Protein AF-A0A644Y8Z2-F1 (afdb_monomer)

Structure (mmCIF, N/CA/C/O backbone):
data_AF-A0A644Y8Z2-F1
#
_entry.id   AF-A0A644Y8Z2-F1
#
loop_
_atom_site.group_PDB
_atom_site.id
_atom_site.type_symbol
_atom_site.label_atom_id
_atom_site.label_alt_id
_atom_site.label_comp_id
_atom_site.label_asym_id
_atom_site.label_entity_id
_atom_site.label_seq_id
_atom_site.pdbx_PDB_ins_code
_atom_site.Cartn_x
_atom_site.Cartn_y
_atom_site.Cartn_z
_atom_site.occupancy
_atom_site.B_iso_or_equiv
_atom_site.auth_seq_id
_atom_site.auth_comp_id
_atom_site.auth_asym_id
_atom_site.auth_atom_id
_atom_site.pdbx_PDB_model_num
ATOM 1 N N . MET A 1 1 ? 24.576 8.712 -40.848 1.00 61.84 1 MET A N 1
ATOM 2 C CA . MET A 1 1 ? 24.539 7.657 -39.809 1.00 61.84 1 MET A CA 1
ATOM 3 C C . MET A 1 1 ? 24.277 6.336 -40.510 1.00 61.84 1 MET A C 1
ATOM 5 O O . MET A 1 1 ? 23.366 6.281 -41.325 1.00 61.84 1 MET A O 1
ATOM 9 N N . ASN A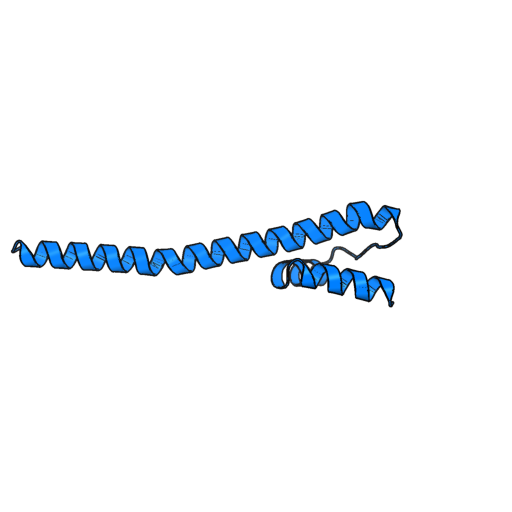 1 2 ? 25.106 5.320 -40.274 1.00 85.38 2 ASN A N 1
ATOM 10 C CA . ASN A 1 2 ? 24.985 4.021 -40.947 1.00 85.38 2 ASN A CA 1
ATOM 11 C C . ASN A 1 2 ? 23.740 3.280 -40.432 1.00 85.38 2 ASN A C 1
ATOM 13 O O . ASN A 1 2 ? 23.409 3.424 -39.257 1.00 85.38 2 ASN A O 1
ATOM 17 N N . LEU A 1 3 ? 23.091 2.467 -41.275 1.00 80.75 3 LEU A N 1
ATOM 18 C CA . LEU A 1 3 ? 21.868 1.714 -40.940 1.00 80.75 3 LEU A CA 1
ATOM 19 C C . LEU A 1 3 ? 21.989 0.947 -39.608 1.00 80.75 3 LEU A C 1
ATOM 21 O O . LEU A 1 3 ? 21.075 0.960 -38.788 1.00 80.75 3 LEU A O 1
ATOM 25 N N . THR A 1 4 ? 23.161 0.365 -39.346 1.00 84.88 4 THR A N 1
ATOM 26 C CA . THR A 1 4 ? 23.498 -0.337 -38.100 1.00 84.88 4 THR A CA 1
ATOM 27 C C . THR A 1 4 ? 23.463 0.576 -36.871 1.00 84.88 4 THR A C 1
ATOM 29 O O . THR A 1 4 ? 22.980 0.176 -35.816 1.00 84.88 4 THR A O 1
ATOM 32 N N . GLY A 1 5 ? 23.934 1.819 -37.005 1.00 86.38 5 GLY A N 1
ATOM 33 C CA . GLY A 1 5 ? 23.904 2.813 -35.930 1.00 86.38 5 GLY A CA 1
ATOM 34 C C . GLY A 1 5 ? 22.482 3.267 -35.604 1.00 86.38 5 GLY A C 1
ATOM 35 O O . GLY A 1 5 ? 22.143 3.428 -34.435 1.00 86.38 5 GLY A O 1
ATOM 36 N N . THR A 1 6 ? 21.624 3.402 -36.618 1.00 86.75 6 THR A N 1
ATOM 37 C CA . THR A 1 6 ? 20.210 3.752 -36.427 1.00 86.75 6 THR A CA 1
ATOM 38 C C . THR A 1 6 ? 19.445 2.630 -35.718 1.00 86.75 6 THR A C 1
ATOM 40 O O . THR A 1 6 ? 18.668 2.904 -34.806 1.00 86.75 6 THR A O 1
ATOM 43 N N . LEU A 1 7 ? 19.707 1.365 -36.070 1.00 88.12 7 LEU A N 1
ATOM 44 C CA . LEU A 1 7 ? 19.090 0.196 -35.426 1.00 88.12 7 LEU A CA 1
ATOM 45 C C . LEU A 1 7 ? 19.474 0.065 -33.945 1.00 88.12 7 LEU A C 1
ATOM 47 O O . LEU A 1 7 ? 18.609 -0.189 -33.107 1.00 88.12 7 LEU A O 1
ATOM 51 N N . LEU A 1 8 ? 20.748 0.288 -33.605 1.00 89.56 8 LEU A N 1
ATOM 52 C CA . LEU A 1 8 ? 21.216 0.258 -32.214 1.00 89.56 8 LEU A CA 1
ATOM 53 C C . LEU A 1 8 ? 20.564 1.352 -31.360 1.00 89.56 8 LEU A C 1
ATOM 55 O O . LEU A 1 8 ? 20.207 1.109 -30.209 1.00 89.56 8 LEU A O 1
ATOM 59 N N . LEU A 1 9 ? 20.363 2.540 -31.932 1.00 90.12 9 LEU A N 1
ATOM 60 C CA . LEU A 1 9 ? 19.741 3.666 -31.238 1.00 90.12 9 LEU A CA 1
ATOM 61 C C . LEU A 1 9 ? 18.257 3.388 -30.949 1.00 90.12 9 LEU A C 1
ATOM 63 O O . LEU A 1 9 ? 17.795 3.597 -29.829 1.00 90.12 9 LEU A O 1
ATOM 67 N N . ILE A 1 10 ? 17.530 2.821 -31.917 1.00 89.88 10 ILE A N 1
ATOM 68 C CA . ILE A 1 10 ? 16.135 2.389 -31.733 1.00 89.88 10 ILE A CA 1
ATOM 69 C C . ILE A 1 10 ? 16.039 1.313 -30.641 1.00 89.88 10 ILE A C 1
ATOM 71 O O . ILE A 1 10 ? 15.195 1.417 -29.751 1.00 89.88 10 ILE A O 1
ATOM 75 N N . ALA A 1 11 ? 16.928 0.315 -30.657 1.00 88.44 11 ALA A N 1
ATOM 76 C CA . ALA A 1 11 ? 16.958 -0.731 -29.635 1.00 88.44 11 ALA A CA 1
ATOM 77 C C . ALA A 1 11 ? 17.210 -0.161 -28.227 1.00 88.44 11 ALA A C 1
ATOM 79 O O . ALA A 1 11 ? 16.510 -0.526 -27.283 1.00 88.44 11 ALA A O 1
ATOM 80 N N . ALA A 1 12 ? 18.149 0.780 -28.087 1.00 88.38 12 ALA A N 1
ATOM 81 C CA . ALA A 1 12 ? 18.447 1.433 -26.814 1.00 88.38 12 ALA A CA 1
ATOM 82 C C . ALA A 1 12 ? 17.244 2.219 -26.260 1.00 88.38 12 ALA A C 1
ATOM 84 O O . ALA A 1 12 ? 16.941 2.127 -25.069 1.00 88.38 12 ALA A O 1
ATOM 85 N N . VAL A 1 13 ? 16.517 2.941 -27.120 1.00 90.19 13 VAL A N 1
ATOM 86 C CA . VAL A 1 13 ? 15.309 3.686 -26.728 1.00 90.19 13 VAL A CA 1
ATOM 87 C C . VAL A 1 13 ? 14.199 2.739 -26.270 1.00 90.19 13 VAL A C 1
ATOM 89 O O . VAL A 1 13 ? 13.600 2.966 -25.220 1.00 90.19 13 VAL A O 1
ATOM 92 N N . ILE A 1 14 ? 13.953 1.649 -27.003 1.00 87.50 14 ILE A N 1
ATOM 93 C CA . ILE A 1 14 ? 12.931 0.657 -26.635 1.00 87.50 14 ILE A CA 1
ATOM 94 C C . ILE A 1 14 ? 13.255 0.034 -25.274 1.00 87.50 14 ILE A C 1
ATOM 96 O O . ILE A 1 14 ? 12.380 -0.041 -24.412 1.00 87.50 14 ILE A O 1
ATOM 100 N N . VAL A 1 15 ? 14.510 -0.364 -25.046 1.00 88.12 15 VAL A N 1
ATOM 101 C CA . VAL A 1 15 ? 14.939 -0.928 -23.758 1.00 88.12 15 VAL A CA 1
ATOM 102 C C . VAL A 1 15 ? 14.759 0.089 -22.632 1.00 88.12 15 VAL A C 1
ATOM 104 O O . VAL A 1 15 ? 14.205 -0.266 -21.593 1.00 88.12 15 VAL A O 1
ATOM 107 N N . GLY A 1 16 ? 15.141 1.352 -22.842 1.00 84.44 16 GLY A N 1
ATOM 108 C CA . GLY A 1 16 ? 14.950 2.420 -21.856 1.00 84.44 16 GLY A CA 1
ATOM 109 C C . GLY A 1 16 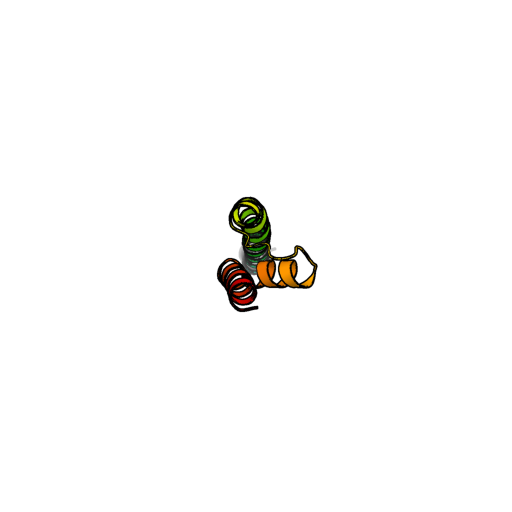? 13.481 2.620 -21.467 1.00 84.44 16 GLY A C 1
ATOM 110 O O . GLY A 1 16 ? 13.150 2.669 -20.281 1.00 84.44 16 GLY A O 1
ATOM 111 N N . VAL A 1 17 ? 12.578 2.652 -2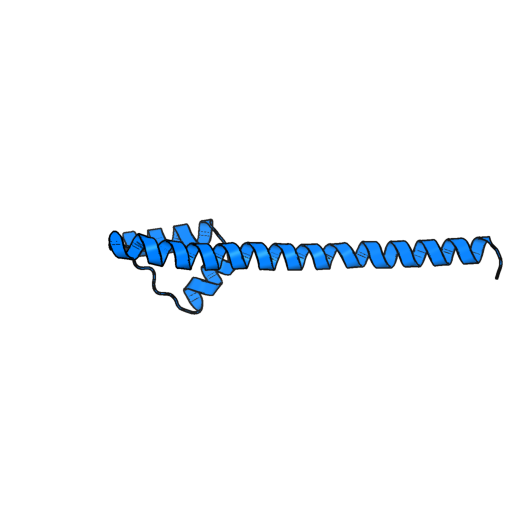2.451 1.00 83.88 17 VAL A N 1
ATOM 112 C CA . VAL A 1 17 ? 11.132 2.815 -22.222 1.00 83.88 17 VAL A CA 1
ATOM 113 C C . VAL A 1 17 ? 10.535 1.601 -21.507 1.00 83.88 17 VAL A C 1
ATOM 115 O O . VAL A 1 17 ? 9.765 1.755 -20.555 1.00 83.88 17 VAL A O 1
ATOM 118 N N . VAL A 1 18 ? 10.899 0.382 -21.913 1.00 83.06 18 VAL A N 1
ATOM 119 C CA . VAL A 1 18 ? 10.404 -0.853 -21.283 1.00 83.06 18 VAL A CA 1
ATOM 120 C C . VAL A 1 18 ? 10.887 -0.964 -19.837 1.00 83.06 18 VAL A C 1
ATOM 122 O O . VAL A 1 18 ? 10.109 -1.347 -18.959 1.00 83.06 18 VAL A O 1
ATOM 125 N N . LEU A 1 19 ? 12.139 -0.586 -19.565 1.00 81.38 19 LEU A N 1
ATOM 126 C CA . LEU A 1 19 ? 12.707 -0.617 -18.220 1.00 81.38 19 LEU A CA 1
ATOM 127 C C . LEU A 1 19 ? 11.991 0.368 -17.286 1.00 81.38 19 LEU A C 1
ATOM 129 O O . LEU A 1 19 ? 11.699 0.016 -16.145 1.00 81.38 19 LEU A O 1
ATOM 133 N N . LEU A 1 20 ? 11.628 1.553 -17.788 1.00 78.94 20 LEU A N 1
ATOM 134 C CA . LEU A 1 20 ? 10.907 2.578 -17.027 1.00 78.94 20 LEU A CA 1
ATOM 135 C C . LEU A 1 20 ? 9.403 2.285 -16.871 1.00 78.94 20 LEU A C 1
ATOM 137 O O . LEU A 1 20 ? 8.776 2.711 -15.902 1.00 78.94 20 LEU A O 1
ATOM 141 N N . SER A 1 21 ? 8.816 1.497 -17.771 1.00 80.06 21 SER A N 1
ATOM 142 C CA . SER A 1 21 ? 7.397 1.121 -17.702 1.00 80.06 21 SER A CA 1
ATOM 143 C C . SER A 1 21 ? 7.086 0.184 -16.527 1.00 80.06 21 SER A C 1
ATOM 145 O O . SER A 1 21 ? 5.998 0.233 -15.950 1.00 80.06 21 SER A O 1
ATOM 147 N N . ARG A 1 22 ? 8.045 -0.662 -16.130 1.00 81.62 22 ARG A N 1
ATOM 148 C CA . ARG A 1 22 ? 7.884 -1.616 -15.019 1.00 81.62 22 ARG A CA 1
ATOM 149 C C . ARG A 1 22 ? 7.679 -0.961 -13.643 1.00 81.62 22 ARG A C 1
ATOM 151 O O . ARG A 1 22 ? 6.716 -1.349 -12.976 1.00 81.62 22 ARG A O 1
ATOM 158 N N . PRO A 1 23 ? 8.504 0.007 -13.189 1.00 81.56 23 PRO A N 1
ATOM 159 C CA . PRO A 1 23 ? 8.296 0.656 -11.895 1.00 81.56 23 PRO A CA 1
ATOM 160 C C . PRO A 1 23 ? 6.994 1.463 -11.855 1.00 81.56 23 PRO A C 1
ATOM 162 O O . PRO A 1 23 ? 6.295 1.425 -10.845 1.00 81.56 23 PRO A O 1
ATOM 165 N N . LEU A 1 24 ? 6.600 2.110 -12.957 1.00 84.62 24 LEU A N 1
ATOM 166 C CA . LEU A 1 24 ? 5.342 2.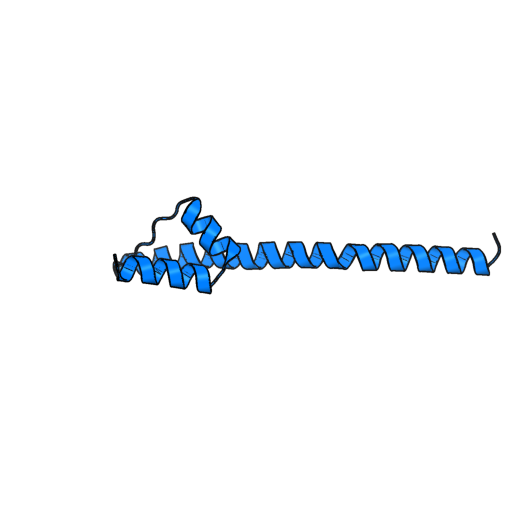859 -13.021 1.00 84.62 24 LEU A CA 1
ATOM 167 C C . LEU A 1 24 ? 4.124 1.955 -12.774 1.00 84.62 24 LEU A C 1
ATOM 169 O O . LEU A 1 24 ? 3.251 2.281 -11.969 1.00 84.62 24 LEU A O 1
ATOM 173 N N . GLN A 1 25 ? 4.095 0.775 -13.401 1.00 87.50 25 GLN A N 1
ATOM 174 C CA . GLN A 1 25 ? 3.041 -0.214 -13.160 1.00 87.50 25 GLN A CA 1
ATOM 175 C C . GLN A 1 25 ? 3.051 -0.750 -11.723 1.00 87.50 25 GLN A C 1
ATOM 177 O O . GLN A 1 25 ? 1.990 -1.069 -11.185 1.00 87.50 25 GLN A O 1
ATOM 182 N N . ALA A 1 26 ? 4.223 -0.859 -11.093 1.00 86.50 26 ALA A N 1
ATOM 183 C CA . ALA A 1 26 ? 4.331 -1.286 -9.702 1.00 86.50 26 ALA A CA 1
ATOM 184 C C . ALA A 1 26 ? 3.734 -0.244 -8.743 1.00 86.50 26 ALA A C 1
ATOM 186 O O . ALA A 1 26 ? 2.949 -0.613 -7.869 1.00 86.50 26 ALA A O 1
ATOM 187 N N . VAL A 1 27 ? 4.026 1.044 -8.948 1.00 86.56 27 VAL A N 1
ATOM 188 C CA . VAL A 1 27 ? 3.452 2.141 -8.150 1.00 86.56 27 VAL A CA 1
ATOM 189 C C . VAL A 1 27 ? 1.937 2.215 -8.336 1.00 86.56 27 VAL A C 1
ATOM 191 O O . VAL A 1 27 ? 1.207 2.253 -7.351 1.00 86.56 27 VAL A O 1
ATOM 194 N N . LEU A 1 28 ? 1.442 2.141 -9.576 1.00 87.12 28 LEU A N 1
ATOM 195 C CA . LEU A 1 28 ? 0.002 2.100 -9.859 1.00 87.12 28 LEU A CA 1
ATOM 196 C C . LEU A 1 28 ? -0.690 0.933 -9.144 1.00 87.12 28 LEU A C 1
ATOM 198 O O . LEU A 1 28 ? -1.724 1.124 -8.507 1.00 87.12 28 LEU A O 1
ATOM 202 N N . LYS A 1 29 ? -0.102 -0.269 -9.186 1.00 88.50 29 LYS A N 1
ATOM 203 C CA . LYS A 1 29 ? -0.624 -1.436 -8.457 1.00 88.50 29 LYS A CA 1
ATOM 204 C 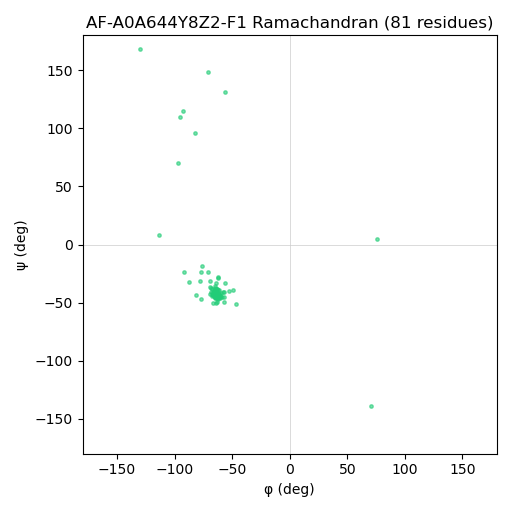C . LYS A 1 29 ? -0.593 -1.235 -6.942 1.00 88.50 29 LYS A C 1
ATOM 206 O O . LYS A 1 29 ? -1.527 -1.666 -6.272 1.00 88.50 29 LYS A O 1
ATOM 211 N N . ALA A 1 30 ? 0.446 -0.601 -6.399 1.00 86.12 30 ALA A N 1
ATOM 212 C CA . ALA A 1 30 ? 0.543 -0.303 -4.971 1.00 86.12 30 ALA A CA 1
ATOM 213 C C . ALA A 1 30 ? -0.544 0.687 -4.527 1.00 86.12 30 ALA A C 1
ATOM 215 O O . ALA A 1 30 ? -1.245 0.420 -3.554 1.00 86.12 30 ALA A O 1
ATOM 216 N N . ILE A 1 31 ? -0.753 1.765 -5.289 1.00 87.81 31 ILE A N 1
ATOM 217 C CA . ILE A 1 31 ? -1.822 2.741 -5.036 1.00 87.81 31 ILE A CA 1
ATOM 218 C C . ILE A 1 31 ? -3.188 2.059 -5.101 1.00 87.81 31 ILE A C 1
ATOM 220 O O . ILE A 1 31 ? -4.009 2.263 -4.213 1.00 87.81 31 ILE A O 1
ATOM 224 N N . LEU A 1 32 ? -3.428 1.207 -6.101 1.00 89.31 32 LEU A N 1
ATOM 225 C CA . LEU A 1 32 ? -4.708 0.513 -6.251 1.00 89.31 32 LEU A CA 1
ATOM 226 C C . LEU A 1 32 ? -4.985 -0.446 -5.081 1.00 89.31 32 LEU A C 1
ATOM 228 O O . LEU A 1 32 ? -6.100 -0.495 -4.568 1.00 89.31 32 LEU A O 1
ATOM 232 N N . ARG A 1 33 ? -3.963 -1.178 -4.618 1.00 88.56 33 ARG A N 1
ATOM 233 C CA . ARG A 1 33 ? -4.058 -2.042 -3.429 1.00 88.56 33 ARG A CA 1
ATOM 234 C C . ARG A 1 33 ? -4.330 -1.235 -2.162 1.00 88.56 33 ARG A C 1
ATOM 236 O O . ARG A 1 33 ? -5.169 -1.644 -1.364 1.00 88.56 33 ARG A O 1
ATOM 243 N N . GLY A 1 34 ? -3.674 -0.087 -2.004 1.00 87.19 34 GLY A N 1
ATOM 244 C CA . GLY A 1 34 ? -3.915 0.787 -0.863 1.00 87.19 34 GLY A CA 1
ATOM 245 C C . GLY A 1 34 ? -5.293 1.432 -0.888 1.00 87.19 34 GLY A C 1
ATOM 246 O O . GLY A 1 34 ? -5.980 1.439 0.128 1.00 87.19 34 GLY A O 1
ATOM 247 N N . ALA A 1 35 ? -5.759 1.865 -2.057 1.00 90.44 35 ALA A N 1
ATOM 248 C CA . ALA A 1 35 ? -7.115 2.369 -2.240 1.00 90.44 35 ALA A CA 1
ATOM 249 C C . ALA A 1 35 ? -8.168 1.308 -1.887 1.00 90.44 35 ALA A C 1
ATOM 251 O O . ALA A 1 35 ? -9.130 1.625 -1.196 1.00 90.44 35 ALA A O 1
ATOM 252 N N . LEU A 1 36 ? -7.962 0.045 -2.284 1.00 89.62 36 LEU A N 1
ATOM 253 C CA . LEU A 1 36 ? -8.827 -1.073 -1.884 1.00 89.62 36 LEU A CA 1
ATOM 254 C C . LEU A 1 36 ? -8.830 -1.291 -0.366 1.00 89.62 36 LEU A C 1
ATOM 256 O O . LEU A 1 36 ? -9.881 -1.556 0.210 1.00 89.62 36 LEU A O 1
ATOM 260 N N . GLY A 1 37 ? -7.677 -1.149 0.289 1.00 88.12 37 GLY A N 1
ATOM 261 C CA . GLY A 1 37 ? -7.563 -1.210 1.744 1.00 88.12 37 GLY A CA 1
ATOM 262 C C . GLY A 1 37 ? -8.348 -0.105 2.454 1.00 88.12 37 GLY A C 1
ATOM 263 O O . GLY A 1 37 ? -9.129 -0.364 3.367 1.00 88.12 37 GLY A O 1
ATOM 264 N N . ILE A 1 38 ? -8.210 1.135 1.991 1.00 88.62 38 ILE A N 1
ATOM 265 C CA . ILE A 1 38 ? -8.975 2.271 2.521 1.00 88.62 38 ILE A CA 1
ATOM 266 C C . ILE A 1 38 ? -10.472 2.061 2.270 1.00 88.62 38 ILE A C 1
ATOM 268 O O . ILE A 1 38 ? -11.268 2.157 3.200 1.00 88.62 38 ILE A O 1
ATOM 272 N N . ALA A 1 39 ? -10.858 1.715 1.040 1.00 91.06 39 ALA A N 1
ATOM 273 C CA . ALA A 1 39 ? -12.247 1.447 0.679 1.00 91.06 39 ALA A CA 1
ATOM 274 C C . ALA A 1 39 ? -12.853 0.332 1.543 1.00 91.06 39 ALA A C 1
ATOM 276 O O . ALA A 1 39 ? -13.979 0.464 2.015 1.00 91.06 39 ALA A O 1
ATOM 277 N N . GLY A 1 40 ? -12.093 -0.731 1.812 1.00 88.62 40 GLY A N 1
ATOM 278 C CA . GLY A 1 40 ? -12.512 -1.810 2.697 1.00 88.62 40 GLY A CA 1
ATOM 279 C C . GLY A 1 40 ? -12.686 -1.363 4.150 1.00 88.62 40 GLY A C 1
ATOM 280 O O . GLY A 1 40 ? -13.639 -1.788 4.794 1.00 88.62 40 GLY A O 1
ATOM 281 N N . LEU A 1 41 ? -11.842 -0.462 4.662 1.00 88.81 41 LEU A N 1
ATOM 282 C CA . LEU A 1 41 ? -12.007 0.111 6.003 1.00 88.81 41 LEU A CA 1
ATOM 283 C C . LEU A 1 41 ? -13.272 0.977 6.111 1.00 88.81 41 LEU A C 1
ATOM 285 O O . LEU A 1 41 ? -13.993 0.898 7.106 1.00 88.81 41 LEU A O 1
ATOM 289 N N . PHE A 1 42 ? -13.577 1.764 5.077 1.00 88.12 42 PHE A N 1
ATOM 290 C CA . PHE A 1 42 ? -14.828 2.523 4.995 1.00 88.12 42 PHE A CA 1
ATOM 291 C C . PHE A 1 42 ? -16.051 1.605 4.900 1.00 88.12 42 PHE A C 1
ATOM 293 O O . PHE A 1 42 ? -17.026 1.809 5.621 1.00 88.12 42 PHE A O 1
ATOM 300 N N . ALA A 1 43 ? -15.988 0.568 4.062 1.00 88.12 43 ALA A N 1
ATOM 301 C CA . ALA A 1 43 ? -17.054 -0.422 3.936 1.00 88.12 43 ALA A CA 1
ATOM 302 C C . ALA A 1 43 ? -17.291 -1.168 5.258 1.00 88.12 43 ALA A C 1
ATOM 304 O O . ALA A 1 43 ? -18.438 -1.339 5.674 1.00 88.12 43 ALA A O 1
ATOM 305 N N . LEU A 1 44 ? -16.214 -1.550 5.953 1.00 86.94 44 LEU A N 1
ATOM 306 C CA . LEU A 1 44 ? -16.293 -2.194 7.259 1.00 86.94 44 LEU A CA 1
ATOM 307 C C . LEU A 1 44 ? -16.922 -1.264 8.292 1.00 86.94 44 LEU A C 1
ATOM 309 O O . LEU A 1 44 ? -17.741 -1.729 9.066 1.00 86.94 44 LEU A O 1
ATOM 313 N N . ASN A 1 45 ? -16.635 0.038 8.274 1.00 88.19 45 ASN A N 1
ATOM 314 C CA . ASN A 1 45 ? -17.340 0.989 9.135 1.00 88.19 45 ASN A CA 1
ATOM 315 C C . ASN A 1 45 ? -18.828 1.092 8.817 1.00 88.19 45 ASN A C 1
ATOM 317 O O . ASN A 1 45 ? -19.646 1.068 9.735 1.00 88.19 45 ASN A O 1
ATOM 321 N N . LEU A 1 46 ? -19.188 1.201 7.535 1.00 85.94 46 LEU A N 1
ATOM 322 C CA . LEU A 1 46 ? -20.586 1.316 7.120 1.00 85.94 46 LEU A CA 1
ATOM 323 C C . LEU A 1 46 ? -21.410 0.128 7.628 1.00 85.94 46 LEU A C 1
ATOM 325 O O . LEU A 1 46 ? -22.465 0.310 8.232 1.00 85.94 46 LEU A O 1
ATOM 329 N N . VAL A 1 47 ? -20.913 -1.090 7.410 1.00 84.62 47 VAL A N 1
ATOM 330 C CA . VAL A 1 47 ? -21.605 -2.318 7.821 1.00 84.62 47 VAL A CA 1
ATOM 331 C C . VAL A 1 47 ? -21.444 -2.553 9.322 1.00 84.62 47 VAL A C 1
ATOM 333 O O . VAL A 1 47 ? -22.420 -2.790 10.024 1.00 84.62 47 VAL A O 1
ATOM 336 N N . GLY A 1 48 ? -20.225 -2.424 9.837 1.00 78.69 48 GLY A N 1
ATOM 337 C CA . GLY A 1 48 ? -19.847 -2.679 11.225 1.00 78.69 48 GLY A CA 1
ATOM 338 C C . GLY A 1 48 ? -20.549 -1.776 12.232 1.00 78.69 48 GLY A C 1
ATOM 339 O O . GLY A 1 48 ? -20.850 -2.237 13.328 1.00 78.69 48 GLY A O 1
ATOM 340 N N . THR A 1 49 ? -20.938 -0.555 11.850 1.00 78.81 49 THR A N 1
ATOM 341 C CA . THR A 1 49 ? -21.784 0.312 12.694 1.00 78.81 49 THR A CA 1
ATOM 342 C C . THR A 1 49 ? -23.097 -0.370 13.095 1.00 78.81 49 THR A C 1
ATOM 344 O O . THR A 1 49 ? -23.557 -0.191 14.218 1.00 78.81 49 THR A O 1
ATOM 347 N N . HIS A 1 50 ? -23.663 -1.226 12.239 1.00 77.94 50 HIS A N 1
ATOM 348 C CA . HIS A 1 50 ? -24.905 -1.957 12.521 1.00 77.94 50 HIS A CA 1
ATOM 349 C C . HIS A 1 50 ? -24.699 -3.142 13.479 1.00 77.94 50 HIS A C 1
ATOM 351 O O . HIS A 1 50 ? -25.658 -3.637 14.063 1.00 77.94 50 HIS A O 1
ATOM 357 N N . VAL A 1 51 ? -23.454 -3.597 13.639 1.00 74.75 51 VAL A N 1
ATOM 358 C CA . VAL A 1 51 ? -23.070 -4.774 14.439 1.00 74.75 51 VAL A CA 1
ATOM 359 C C . VAL A 1 51 ? -22.230 -4.375 15.666 1.00 74.75 51 VAL A C 1
ATOM 361 O O . VAL A 1 51 ? -21.678 -5.229 16.349 1.00 74.75 51 VAL A O 1
ATOM 364 N N . GLY A 1 52 ? -22.096 -3.070 15.945 1.00 72.75 52 GLY A N 1
ATOM 365 C CA . GLY A 1 52 ? -21.269 -2.532 17.036 1.00 72.75 52 GLY A CA 1
ATOM 366 C C . GLY A 1 52 ? -19.755 -2.552 16.773 1.00 72.75 52 GLY A C 1
ATOM 367 O O . GLY A 1 52 ? -18.969 -2.176 17.640 1.00 72.75 52 GLY A O 1
ATOM 368 N N . LEU A 1 53 ? -19.327 -2.945 15.572 1.00 73.56 53 LEU A N 1
ATOM 369 C CA . LEU A 1 53 ? -17.928 -3.096 15.177 1.00 73.56 53 LEU A CA 1
ATOM 370 C C . LEU A 1 53 ? -17.444 -1.840 14.435 1.00 73.56 53 LEU A C 1
ATOM 372 O O . LEU A 1 53 ? -17.244 -1.829 13.222 1.00 73.56 53 LEU A O 1
ATOM 376 N N . VAL A 1 54 ? -17.300 -0.748 15.189 1.00 77.00 54 VAL A N 1
ATOM 377 C CA . VAL A 1 54 ? -16.845 0.559 14.686 1.00 77.00 54 VAL A CA 1
ATOM 378 C C . VAL A 1 54 ? -15.336 0.689 14.900 1.00 77.00 54 VAL A C 1
ATOM 380 O O . VAL A 1 54 ? -14.870 0.822 16.035 1.00 77.00 54 VAL A O 1
ATOM 383 N N . VAL A 1 55 ? -14.568 0.655 13.811 1.00 80.31 55 VAL A N 1
ATOM 384 C CA . VAL A 1 55 ? -13.120 0.926 13.804 1.00 80.31 55 VAL A CA 1
ATOM 385 C C . VAL A 1 55 ? -12.927 2.412 13.509 1.00 80.31 55 VAL A C 1
ATOM 387 O O . VAL A 1 55 ? -13.284 2.854 12.431 1.00 80.31 55 VAL A O 1
ATOM 390 N N . GLY A 1 56 ? -12.390 3.225 14.418 1.00 80.94 56 GLY A N 1
ATOM 391 C CA . GLY A 1 56 ? -12.280 4.673 14.164 1.00 80.94 56 GLY A CA 1
ATOM 392 C C . GLY A 1 56 ? -11.507 5.001 12.874 1.00 80.94 56 GLY A C 1
ATOM 393 O O . GLY A 1 56 ? -10.417 4.476 12.675 1.00 80.94 56 GLY A O 1
ATOM 394 N N . VAL A 1 57 ? -12.045 5.876 12.012 1.00 85.12 57 VAL A N 1
ATOM 395 C CA . VAL A 1 57 ? -11.356 6.342 10.793 1.00 85.12 57 VAL A CA 1
ATOM 396 C C . VAL A 1 57 ? -10.391 7.465 11.164 1.00 85.12 57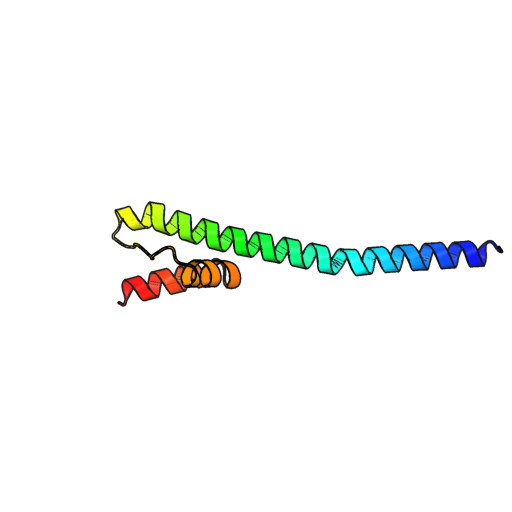 VAL A C 1
ATOM 398 O O . VAL A 1 57 ? -10.771 8.625 11.285 1.00 85.12 57 VAL A O 1
ATOM 401 N N . ASN A 1 58 ? -9.128 7.112 11.374 1.00 88.12 58 ASN A N 1
ATOM 402 C CA . ASN A 1 58 ? -8.047 8.052 11.664 1.00 88.12 58 ASN A CA 1
ATOM 403 C C . ASN A 1 58 ? -6.833 7.802 10.758 1.00 88.12 58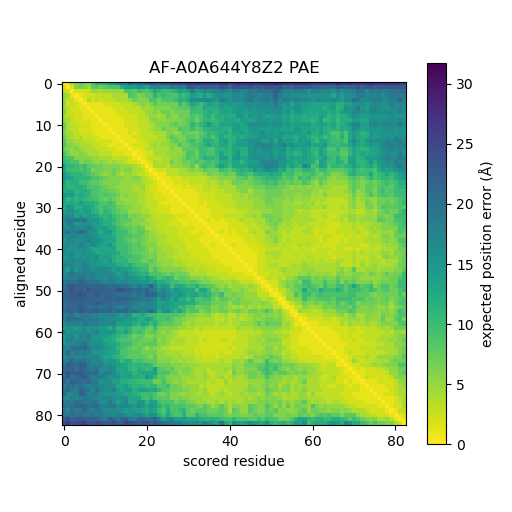 ASN A C 1
ATOM 405 O O . ASN A 1 58 ? -6.730 6.757 10.113 1.00 88.12 58 ASN A O 1
ATOM 409 N N . THR A 1 59 ? -5.878 8.730 10.751 1.00 84.75 59 THR A N 1
ATOM 410 C CA . THR A 1 59 ? -4.675 8.644 9.909 1.00 84.75 59 THR A CA 1
ATOM 411 C C . THR A 1 59 ? -3.922 7.321 10.083 1.00 84.75 59 THR A C 1
ATOM 413 O O . THR A 1 59 ? -3.501 6.729 9.094 1.00 84.75 59 THR A O 1
ATOM 416 N N . ILE A 1 60 ? -3.806 6.803 11.311 1.00 86.12 60 ILE A N 1
ATOM 417 C CA . ILE A 1 60 ? -3.109 5.540 11.601 1.00 86.12 60 ILE A CA 1
ATOM 418 C C . ILE A 1 60 ? -3.864 4.356 10.987 1.00 86.12 60 ILE A C 1
ATOM 420 O O . ILE A 1 60 ? -3.277 3.558 10.263 1.00 86.12 60 ILE A O 1
ATOM 424 N N . THR A 1 61 ? -5.170 4.246 11.220 1.00 89.06 61 THR A N 1
ATOM 425 C CA . THR A 1 61 ? -6.004 3.146 10.702 1.00 89.06 61 THR A CA 1
ATOM 426 C C . THR A 1 61 ? -6.083 3.149 9.177 1.00 89.06 61 THR A C 1
ATOM 428 O O . THR A 1 61 ? -5.965 2.093 8.560 1.00 89.06 61 THR A O 1
ATOM 431 N N . VAL A 1 62 ? -6.183 4.330 8.560 1.00 87.94 62 VAL A N 1
ATOM 432 C CA . VAL A 1 62 ? -6.186 4.508 7.104 1.00 87.94 62 VAL A CA 1
ATOM 433 C C . VAL A 1 62 ? -4.840 4.103 6.513 1.00 87.94 62 VAL A C 1
ATOM 435 O O . VAL A 1 62 ? -4.822 3.363 5.536 1.00 87.94 62 VAL A O 1
ATOM 438 N N . LEU A 1 63 ? -3.717 4.508 7.115 1.00 88.12 63 LEU A N 1
ATOM 439 C CA . LEU A 1 63 ? -2.386 4.073 6.676 1.00 88.12 63 LEU A CA 1
ATOM 440 C C . LEU A 1 63 ? -2.196 2.566 6.848 1.00 88.12 63 LEU A C 1
ATOM 442 O O . LEU A 1 63 ? -1.682 1.909 5.949 1.00 88.12 63 LEU A O 1
ATOM 446 N N . THR A 1 64 ? -2.654 2.002 7.964 1.00 87.25 64 THR A N 1
ATOM 447 C CA . THR A 1 64 ? -2.569 0.558 8.222 1.00 87.25 64 THR A CA 1
ATOM 448 C C . THR A 1 64 ? -3.368 -0.221 7.178 1.00 87.25 64 THR A C 1
ATOM 450 O O . THR A 1 64 ? -2.851 -1.163 6.581 1.00 87.25 64 THR A O 1
ATOM 453 N N . ALA A 1 65 ? -4.598 0.208 6.886 1.00 89.38 65 ALA A N 1
ATOM 454 C CA . ALA A 1 65 ? -5.431 -0.399 5.857 1.00 89.38 65 ALA A CA 1
ATOM 455 C C . ALA A 1 65 ? -4.868 -0.181 4.446 1.00 89.38 65 ALA A C 1
ATOM 457 O O . ALA A 1 65 ? -4.897 -1.104 3.644 1.00 89.38 65 ALA A O 1
ATOM 458 N N . ALA A 1 66 ? -4.298 0.984 4.137 1.00 87.12 66 ALA A N 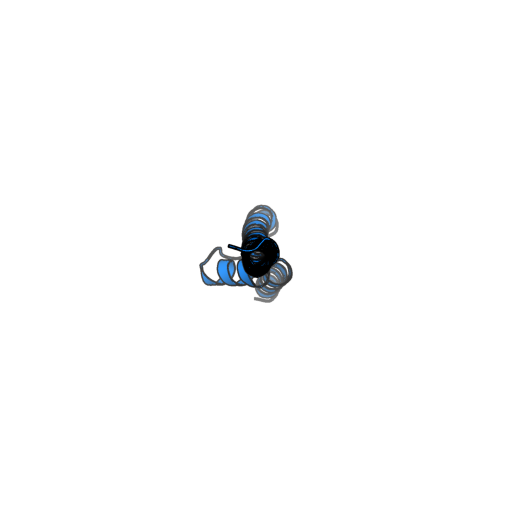1
ATOM 459 C CA . ALA A 1 66 ? -3.686 1.259 2.837 1.00 87.12 66 ALA A CA 1
ATOM 460 C C . ALA A 1 66 ? -2.398 0.454 2.598 1.00 87.12 66 ALA A C 1
ATOM 462 O O . ALA A 1 66 ? -2.127 0.025 1.480 1.00 87.12 66 ALA A O 1
ATOM 463 N N . LEU A 1 67 ? -1.586 0.242 3.633 1.00 87.62 67 LEU A N 1
ATOM 464 C CA . LEU A 1 67 ? -0.318 -0.475 3.507 1.00 87.62 67 LEU A CA 1
ATOM 465 C C . LEU A 1 67 ? -0.513 -1.991 3.512 1.00 87.62 67 LEU A C 1
ATOM 467 O O . LEU A 1 67 ? 0.097 -2.687 2.703 1.00 87.62 67 LEU A O 1
ATOM 471 N N . LEU A 1 68 ? -1.360 -2.508 4.406 1.00 85.38 68 LEU A N 1
ATOM 472 C CA . LEU A 1 68 ? -1.585 -3.949 4.531 1.00 85.38 68 LEU A CA 1
ATOM 473 C C . LEU A 1 68 ? -2.751 -4.440 3.660 1.00 85.38 68 LEU A C 1
ATOM 475 O O . LEU A 1 68 ? -2.787 -5.614 3.309 1.00 85.38 68 LEU A O 1
ATOM 479 N N . GLY A 1 69 ? -3.704 -3.588 3.282 1.00 85.88 69 GLY A N 1
ATOM 480 C CA . GLY A 1 69 ? -4.913 -3.993 2.563 1.00 85.88 69 GLY A CA 1
ATOM 481 C C . GLY A 1 69 ? -5.874 -4.791 3.450 1.00 85.88 69 GLY A C 1
ATOM 482 O O . GLY A 1 69 ? -6.052 -4.494 4.632 1.00 85.88 69 GLY A O 1
ATOM 483 N N . LEU A 1 70 ? -6.467 -5.843 2.876 1.00 81.44 70 LEU A N 1
ATOM 484 C CA . LEU A 1 70 ? -7.358 -6.793 3.561 1.00 81.44 70 LEU A CA 1
ATOM 485 C C . LEU A 1 70 ? -6.828 -7.306 4.914 1.00 81.44 70 LEU A C 1
ATOM 487 O O . LEU A 1 70 ? -7.560 -7.166 5.894 1.00 81.44 70 LEU A O 1
ATOM 491 N N . PRO A 1 71 ? -5.587 -7.828 5.034 1.00 83.12 71 PRO A N 1
ATOM 492 C CA . PRO A 1 71 ? -5.077 -8.291 6.326 1.00 83.12 71 PRO A CA 1
ATOM 493 C C . PRO A 1 71 ? -4.964 -7.167 7.373 1.00 83.12 71 PRO A C 1
ATOM 495 O O . PRO A 1 71 ? -5.130 -7.417 8.567 1.00 83.12 71 PRO A O 1
ATOM 498 N N . GLY A 1 72 ? -4.742 -5.918 6.947 1.00 84.75 72 GLY A N 1
ATOM 499 C CA . GLY A 1 72 ? -4.728 -4.754 7.839 1.00 84.75 72 GLY A CA 1
ATOM 500 C C . GLY A 1 72 ? -6.113 -4.426 8.385 1.00 84.75 72 GLY A C 1
ATOM 501 O O . GLY A 1 72 ? -6.272 -4.191 9.580 1.00 84.75 72 GLY A O 1
ATOM 502 N N . ILE A 1 73 ? -7.130 -4.482 7.524 1.00 84.44 73 ILE A N 1
ATOM 503 C CA . ILE A 1 73 ? -8.530 -4.292 7.919 1.00 84.44 73 ILE A CA 1
ATOM 504 C C . ILE A 1 73 ? -8.961 -5.385 8.905 1.00 84.44 73 ILE A C 1
ATOM 506 O O . ILE A 1 73 ? -9.569 -5.078 9.929 1.00 84.44 73 ILE A O 1
ATOM 510 N N . THR A 1 74 ? -8.616 -6.651 8.643 1.00 82.25 74 THR A N 1
ATOM 511 C CA . THR A 1 74 ? -8.954 -7.757 9.552 1.00 82.25 74 THR A CA 1
ATOM 512 C C . THR A 1 74 ? -8.253 -7.622 10.897 1.00 82.25 74 THR A C 1
ATOM 514 O O . THR A 1 74 ? -8.875 -7.864 11.925 1.00 82.25 74 THR A O 1
ATOM 517 N N . ALA A 1 75 ? -6.989 -7.189 10.919 1.00 82.31 75 ALA A N 1
ATOM 518 C CA . ALA A 1 75 ? -6.262 -6.958 12.166 1.00 82.31 75 ALA A CA 1
ATOM 519 C C . ALA A 1 75 ? -6.902 -5.837 13.001 1.00 82.31 75 ALA A C 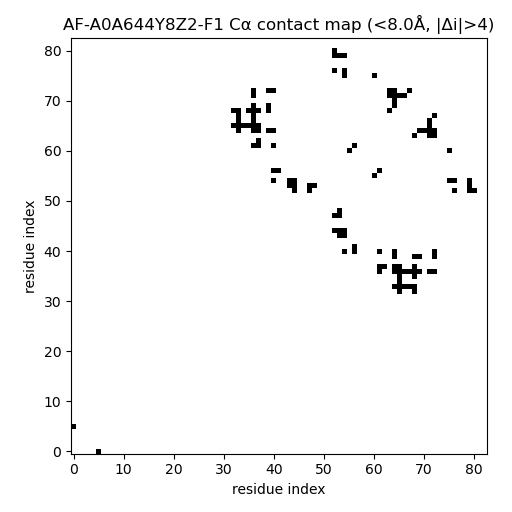1
ATOM 521 O O . ALA A 1 75 ? -7.068 -5.989 14.209 1.00 82.31 75 ALA A O 1
ATOM 522 N N . LEU A 1 76 ? -7.319 -4.741 12.357 1.00 84.25 76 LEU A N 1
ATOM 523 C CA . LEU A 1 76 ? -8.022 -3.637 13.016 1.00 84.25 76 LEU A CA 1
ATOM 524 C C . LEU A 1 76 ? -9.384 -4.070 13.576 1.00 84.25 76 LEU A C 1
ATOM 526 O O . LEU A 1 76 ? -9.722 -3.727 14.708 1.00 84.25 76 LEU A O 1
ATOM 530 N N . ALA A 1 77 ? -10.144 -4.851 12.807 1.00 81.44 77 ALA A N 1
ATOM 531 C CA . ALA A 1 77 ? -11.421 -5.405 13.245 1.00 81.44 77 ALA A CA 1
ATOM 532 C C . ALA A 1 77 ? -11.253 -6.362 14.438 1.00 81.44 77 ALA A C 1
ATOM 534 O O . ALA A 1 77 ? -12.013 -6.279 15.399 1.00 81.44 77 ALA A O 1
ATOM 535 N N . LEU A 1 78 ? -10.229 -7.224 14.412 1.00 81.06 78 LEU A N 1
ATOM 536 C CA . LEU A 1 78 ? -9.909 -8.139 15.511 1.00 81.06 78 LEU A CA 1
ATOM 537 C C . LEU A 1 78 ? -9.449 -7.397 16.768 1.00 81.06 78 LEU A C 1
ATOM 539 O O . LEU A 1 78 ? -9.911 -7.726 17.855 1.00 81.06 78 LEU A O 1
ATOM 543 N N . MET A 1 79 ? -8.594 -6.376 16.641 1.00 80.56 79 MET A N 1
ATOM 544 C CA . MET A 1 79 ? -8.198 -5.554 17.790 1.00 80.56 79 MET A CA 1
ATOM 545 C C . MET A 1 79 ? -9.408 -4.911 18.461 1.00 80.56 79 MET A C 1
ATOM 547 O O . MET A 1 79 ? -9.480 -4.904 19.682 1.00 80.56 79 MET A O 1
ATOM 551 N N . ARG A 1 80 ? -10.375 -4.422 17.677 1.00 79.19 80 ARG A N 1
ATOM 552 C CA . ARG A 1 80 ? -11.613 -3.839 18.207 1.00 79.19 80 ARG A CA 1
ATOM 553 C C . ARG A 1 80 ? -12.566 -4.866 18.823 1.00 79.19 80 ARG A C 1
ATOM 555 O O . ARG A 1 80 ? -13.410 -4.489 19.618 1.00 79.19 80 ARG A O 1
ATOM 562 N N . LEU A 1 81 ? -12.469 -6.135 18.434 1.00 74.38 81 LEU A N 1
ATOM 563 C CA . LEU A 1 81 ? -13.253 -7.212 19.040 1.00 74.38 81 LEU A CA 1
ATOM 564 C C . LEU A 1 81 ? -12.670 -7.643 20.399 1.00 74.38 81 LEU A C 1
ATOM 566 O O . LEU A 1 81 ? -13.408 -8.104 21.263 1.00 74.38 81 LEU A O 1
ATOM 570 N N . VAL A 1 82 ? -11.345 -7.538 20.563 1.00 73.25 82 VAL A N 1
ATOM 571 C CA . VAL A 1 82 ? -10.618 -7.955 21.776 1.00 73.25 82 VAL A CA 1
ATOM 572 C C . VAL A 1 82 ? -10.547 -6.844 22.837 1.00 73.25 82 VAL A C 1
ATOM 574 O O . VAL A 1 82 ? -10.520 -7.167 24.024 1.00 73.25 82 VAL A O 1
ATOM 577 N N . LEU A 1 83 ? -10.492 -5.570 22.425 1.00 61.38 83 LEU A N 1
ATOM 578 C CA . LEU A 1 83 ? -10.453 -4.368 23.282 1.00 61.38 83 LEU A CA 1
ATOM 579 C C . LEU A 1 83 ? -11.835 -3.732 23.453 1.00 61.38 83 LEU A C 1
ATOM 581 O O . LEU A 1 83 ? -12.197 -3.454 24.615 1.00 61.38 83 LEU A O 1
#

Solvent-accessible surface area (backbone atoms only — not comparable to full-atom values): 4495 Å² total; per-residue (Å²): 132,56,73,70,58,55,52,53,53,52,52,52,52,52,52,53,52,56,62,56,50,52,59,54,53,50,51,52,51,50,52,51,46,15,50,51,8,36,52,48,46,53,51,43,32,67,57,20,55,80,72,75,50,66,64,76,92,42,75,66,52,43,49,42,9,26,74,55,14,68,66,29,38,50,50,52,54,50,51,62,72,78,105

Mean predicted aligned error: 8.44 Å

pLDDT: mean 84.2, std 5.62, range [61.38, 91.06]

Secondary structure (DSSP, 8-state):
--HHHHHHHHHHHHHHHHHHHHHHHHHHHHHHHHHHHHHHHHHHHHHHGGGT------HHHHHHHHHH-HHHHHHHHHHHHH-

Radius of gyration: 22.24 Å; Cα contacts (8 Å, |Δi|>4): 63; chains: 1; bounding box: 50×17×64 Å

Organism: NCBI:txid1076179

InterPro domains:
  IPR010001 SigmaK-factor processing regulatory BofA [PF07441] (10-81)

Sequence (83 aa):
MNLTGTLLLIAAVIVGVVLLSRPLQAVLKAILRGALGIAGLFALNLVGTHVGLVVGVNTITVLTAALLGLPGITALALMRLVL

Foldseek 3Di:
DDPVVVVVVVVVVVVVVVVVVVVVVVVVVLQVQLVQLLVVLVVCQVVVVVVVQHQDDDPVLSVQSSRVPPVSSVVSSVVSVVD